Protein AF-A0A8H8TZ80-F1 (afdb_monomer_lite)

Radius of gyration: 26.74 Å; chains: 1; bounding box: 56×80×58 Å

Foldseek 3Di:
DDDDPDPDPPDPDPPPDPPPCPVPPPPCPPLVNVVVVVVVVVLVVQLVVLVPDPDPVVSVVSNVVVVVVCVVCVPPPPSPDPPPPPDDDPDDDDDDDDDDPDDPDPDD

pLDDT: mean 70.4, std 19.87, range [40.72, 97.31]

Organism: NCBI:txid1316788

Structure (mmCIF, N/CA/C/O backbone):
data_AF-A0A8H8TZ80-F1
#
_entry.id   AF-A0A8H8TZ80-F1
#
loop_
_atom_site.group_PDB
_atom_site.id
_atom_site.type_symbol
_atom_site.label_atom_id
_atom_site.label_alt_id
_atom_site.label_comp_id
_atom_site.label_asym_id
_atom_site.label_entity_id
_atom_site.label_seq_id
_atom_site.pdbx_PDB_ins_code
_atom_site.Cartn_x
_atom_site.Cartn_y
_atom_site.Cartn_z
_atom_site.occupancy
_atom_site.B_iso_or_equiv
_atom_site.auth_seq_id
_atom_site.auth_comp_id
_atom_site.auth_asym_id
_atom_site.auth_atom_id
_atom_site.pdbx_PDB_model_num
ATOM 1 N N . MET A 1 1 ? 10.204 -57.749 28.406 1.00 43.84 1 MET A N 1
ATOM 2 C CA . MET A 1 1 ? 10.637 -56.357 28.154 1.00 43.84 1 MET A CA 1
ATOM 3 C C . MET A 1 1 ? 11.228 -56.288 26.754 1.00 43.84 1 MET A C 1
ATOM 5 O O . MET A 1 1 ? 12.281 -56.868 26.533 1.00 43.84 1 MET A O 1
ATOM 9 N N . ARG A 1 2 ? 10.517 -55.706 25.780 1.00 48.12 2 ARG A N 1
ATOM 10 C CA . ARG A 1 2 ? 10.994 -55.588 24.393 1.00 48.12 2 ARG A CA 1
ATOM 11 C C . ARG A 1 2 ? 11.291 -54.121 24.103 1.00 48.12 2 ARG A C 1
ATOM 13 O O . ARG A 1 2 ? 10.396 -53.285 24.137 1.00 48.12 2 ARG A O 1
ATOM 20 N N . SER A 1 3 ? 12.580 -53.861 23.930 1.00 46.56 3 SER A N 1
ATOM 21 C CA . SER A 1 3 ? 13.192 -52.572 23.644 1.00 46.56 3 SER A CA 1
ATOM 22 C C . SER A 1 3 ? 12.781 -52.085 22.253 1.00 46.56 3 SER A C 1
ATOM 24 O O . SER A 1 3 ? 12.954 -52.799 21.268 1.00 46.56 3 SER A O 1
ATOM 26 N N . TRP A 1 4 ? 12.214 -50.880 22.195 1.00 54.16 4 TRP A N 1
ATOM 27 C CA . TRP A 1 4 ? 11.910 -50.151 20.967 1.00 54.16 4 TRP A CA 1
ATOM 28 C C . TRP A 1 4 ? 13.062 -49.190 20.686 1.00 54.16 4 TRP A C 1
ATOM 30 O O . TRP A 1 4 ? 12.985 -47.996 20.971 1.00 54.16 4 TRP A O 1
ATOM 40 N N . HIS A 1 5 ? 14.157 -49.708 20.146 1.00 62.38 5 HIS A N 1
ATOM 41 C CA . HIS A 1 5 ? 15.152 -48.865 19.498 1.00 62.38 5 HIS A CA 1
ATOM 42 C C . HIS A 1 5 ? 15.136 -49.141 18.002 1.00 62.38 5 HIS A C 1
ATOM 44 O O . HIS A 1 5 ? 14.904 -50.268 17.575 1.00 62.38 5 HIS A O 1
ATOM 50 N N . LEU A 1 6 ? 15.417 -48.075 17.249 1.00 58.31 6 LEU A N 1
ATOM 51 C CA . LEU A 1 6 ? 15.431 -47.945 15.789 1.00 58.31 6 LEU A CA 1
ATOM 52 C C . LEU A 1 6 ? 14.127 -47.426 15.164 1.00 58.31 6 LEU A C 1
ATOM 54 O O . LEU A 1 6 ? 13.594 -47.989 14.211 1.00 58.31 6 LEU A O 1
ATOM 58 N N . LEU A 1 7 ? 13.688 -46.245 15.614 1.00 60.28 7 LEU A N 1
ATOM 59 C CA . LEU A 1 7 ? 13.011 -45.316 14.709 1.00 60.28 7 LEU A CA 1
ATOM 60 C C . LEU A 1 7 ? 14.058 -44.822 13.696 1.00 60.28 7 LEU A C 1
ATOM 62 O O . LEU A 1 7 ? 14.781 -43.855 13.931 1.00 60.28 7 LEU A O 1
ATOM 66 N N . SER A 1 8 ? 14.188 -45.571 12.603 1.00 59.72 8 SER A N 1
ATOM 67 C CA . SER A 1 8 ? 14.943 -45.194 11.412 1.00 59.72 8 SER A CA 1
ATOM 68 C C . SER A 1 8 ? 14.531 -43.783 10.980 1.00 59.72 8 SER A C 1
ATOM 70 O O . SER A 1 8 ? 13.391 -43.555 10.568 1.00 59.72 8 SER A O 1
ATOM 72 N N . ARG A 1 9 ? 15.458 -42.823 11.085 1.00 58.44 9 ARG A N 1
ATOM 73 C CA . ARG A 1 9 ? 15.376 -41.551 10.360 1.00 58.44 9 ARG A CA 1
ATOM 74 C C . ARG A 1 9 ? 15.440 -41.883 8.873 1.00 58.44 9 ARG A C 1
ATOM 76 O O . ARG A 1 9 ? 16.521 -41.986 8.299 1.00 58.44 9 ARG A O 1
ATOM 83 N N . PHE A 1 10 ? 14.283 -42.025 8.243 1.00 55.12 10 PHE A N 1
ATOM 84 C CA . PHE A 1 10 ? 14.192 -41.910 6.798 1.00 55.12 10 PHE A CA 1
ATOM 85 C C . PHE A 1 10 ? 14.489 -40.453 6.442 1.00 55.12 10 PHE A C 1
ATOM 87 O O . PHE A 1 10 ? 13.641 -39.573 6.570 1.00 55.12 10 PHE A O 1
ATOM 94 N N . TYR A 1 11 ? 15.737 -40.188 6.058 1.00 56.62 11 TYR A N 1
ATOM 95 C CA . TYR A 1 11 ? 16.092 -38.976 5.338 1.00 56.62 11 TYR A CA 1
ATOM 96 C C . TYR A 1 11 ? 15.216 -38.931 4.091 1.00 56.62 11 TYR A C 1
ATOM 98 O O . TYR A 1 11 ? 15.229 -39.879 3.308 1.00 56.62 11 TYR A O 1
ATOM 106 N N . SER A 1 12 ? 14.438 -37.860 3.933 1.00 53.81 12 SER A N 1
ATOM 107 C CA . SER A 1 12 ? 13.694 -37.565 2.713 1.00 53.81 12 SER A CA 1
ATOM 108 C C . SER A 1 12 ? 14.652 -37.642 1.528 1.00 53.81 12 SER A C 1
ATOM 110 O O . SER A 1 12 ? 15.375 -36.688 1.242 1.00 53.81 12 SER A O 1
ATOM 112 N N . SER A 1 13 ? 14.698 -38.785 0.844 1.00 57.16 13 SER A N 1
ATOM 113 C CA . SER A 1 13 ? 15.334 -38.858 -0.456 1.00 57.16 13 SER A CA 1
ATOM 114 C C . SER A 1 13 ? 14.538 -37.911 -1.341 1.00 57.16 13 SER A C 1
ATOM 116 O O . SER A 1 13 ? 13.313 -38.003 -1.448 1.00 57.16 13 SER A O 1
ATOM 118 N N . GLN A 1 14 ? 15.227 -36.910 -1.887 1.00 60.69 14 GLN A N 1
ATOM 119 C CA . GLN A 1 14 ? 14.664 -36.001 -2.870 1.00 60.69 14 GLN A CA 1
ATOM 120 C C . GLN A 1 14 ? 14.197 -36.831 -4.067 1.00 60.69 14 GLN A C 1
ATOM 122 O O . GLN A 1 14 ? 14.943 -37.052 -5.020 1.00 60.69 14 GLN A O 1
ATOM 127 N N . ALA A 1 15 ? 12.947 -37.280 -4.048 1.00 58.69 15 ALA A N 1
ATOM 128 C CA . ALA A 1 15 ? 12.242 -37.554 -5.278 1.00 58.69 15 ALA A CA 1
ATOM 129 C C . ALA A 1 15 ? 12.164 -36.202 -5.993 1.00 58.69 15 ALA A C 1
ATOM 131 O O . ALA A 1 15 ? 11.379 -35.335 -5.599 1.00 58.69 15 ALA A O 1
ATOM 132 N N . LYS A 1 16 ? 13.040 -35.994 -6.985 1.00 59.25 16 LYS A N 1
ATOM 133 C CA . 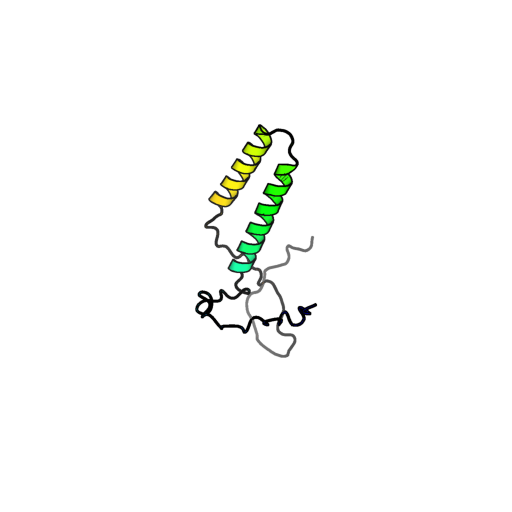LYS A 1 16 ? 13.029 -34.834 -7.881 1.00 59.25 16 LYS A CA 1
ATOM 134 C C . LYS A 1 16 ? 11.733 -34.878 -8.684 1.00 59.25 16 LYS A C 1
ATOM 136 O O . LYS A 1 16 ? 11.698 -35.327 -9.824 1.00 59.25 16 LYS A O 1
ATOM 141 N N . ARG A 1 17 ? 10.634 -34.467 -8.054 1.00 66.38 17 ARG A N 1
ATOM 142 C CA . ARG A 1 17 ? 9.392 -34.170 -8.753 1.00 66.38 17 ARG A CA 1
ATOM 143 C C . ARG A 1 17 ? 9.721 -33.028 -9.712 1.00 66.38 17 ARG A C 1
ATOM 145 O O . ARG A 1 17 ? 10.303 -32.045 -9.245 1.00 66.38 17 ARG A O 1
ATOM 152 N N . PRO A 1 18 ? 9.402 -33.138 -11.012 1.00 61.03 18 PRO A N 1
ATOM 153 C CA . PRO A 1 18 ? 9.586 -32.019 -11.919 1.00 61.03 18 PRO A CA 1
ATOM 154 C C . PRO A 1 18 ? 8.812 -30.831 -11.345 1.00 61.03 18 PRO A C 1
ATOM 156 O O . PRO A 1 18 ? 7.597 -30.880 -11.138 1.00 61.03 18 PRO A O 1
ATOM 159 N N . SER A 1 19 ? 9.561 -29.799 -10.969 1.00 66.19 19 SER A N 1
ATOM 160 C CA . SER A 1 19 ? 8.998 -28.547 -10.496 1.00 66.19 19 SER A CA 1
ATOM 161 C C . SER A 1 19 ? 8.209 -27.946 -11.652 1.00 66.19 19 SER A C 1
ATOM 163 O O . SER A 1 19 ? 8.763 -27.733 -12.726 1.00 66.19 19 SER A O 1
ATOM 165 N N . ARG A 1 20 ? 6.933 -27.612 -11.427 1.00 62.22 20 ARG A N 1
ATOM 166 C CA . ARG A 1 20 ? 6.126 -26.830 -12.383 1.00 62.22 20 ARG A CA 1
ATOM 167 C C . ARG A 1 20 ? 6.712 -25.435 -12.662 1.00 62.22 20 ARG A C 1
ATOM 169 O O . ARG A 1 20 ? 6.215 -24.733 -13.527 1.00 62.22 20 ARG A O 1
ATOM 176 N N . PHE A 1 21 ? 7.759 -25.046 -11.933 1.00 56.62 21 PHE A N 1
ATOM 177 C CA . PHE A 1 21 ? 8.504 -23.802 -12.102 1.00 56.62 21 PHE A CA 1
ATOM 178 C C . PHE A 1 21 ? 9.842 -23.989 -12.836 1.00 56.62 21 PHE A C 1
ATOM 180 O O . PHE A 1 21 ? 10.563 -23.015 -13.005 1.00 56.62 21 PHE A O 1
ATOM 187 N N . ALA A 1 22 ? 10.201 -25.211 -13.258 1.00 59.12 22 ALA A N 1
ATOM 188 C CA . ALA A 1 22 ? 11.473 -25.474 -13.940 1.00 59.12 22 ALA A CA 1
ATOM 189 C C . ALA A 1 22 ? 11.546 -24.869 -15.356 1.00 59.12 22 ALA A C 1
ATOM 191 O O . ALA A 1 22 ? 12.637 -24.627 -15.856 1.00 59.12 22 ALA A O 1
ATOM 192 N N . GLU A 1 23 ? 10.400 -24.610 -15.988 1.00 58.94 23 GLU A N 1
ATOM 193 C CA . GLU A 1 23 ? 10.312 -24.167 -17.388 1.00 58.94 23 GLU A CA 1
ATOM 194 C C . GLU A 1 23 ? 10.287 -22.636 -17.551 1.00 58.94 23 GLU A C 1
ATOM 196 O O . GLU A 1 23 ? 10.304 -22.112 -18.658 1.00 58.94 23 GLU A O 1
ATOM 201 N N . GLY A 1 24 ? 10.277 -21.888 -16.447 1.00 56.28 24 GLY A N 1
ATOM 202 C CA . GLY A 1 24 ? 10.104 -20.440 -16.490 1.00 56.28 24 GLY A CA 1
ATOM 203 C C . GLY A 1 24 ? 10.462 -19.790 -15.170 1.00 56.28 24 GLY A C 1
ATOM 204 O O . GLY A 1 24 ? 9.641 -19.076 -14.592 1.00 56.28 24 GLY A O 1
ATOM 205 N N . THR A 1 25 ? 11.665 -20.065 -14.664 1.00 54.44 25 THR A N 1
ATOM 206 C CA . THR A 1 25 ? 12.232 -19.299 -13.555 1.00 54.44 25 THR A CA 1
ATOM 207 C C . THR A 1 25 ? 12.326 -17.852 -14.022 1.00 54.44 25 THR A C 1
ATOM 209 O O . THR A 1 25 ? 13.265 -17.475 -14.718 1.00 54.44 25 THR A O 1
ATOM 212 N N . VAL A 1 26 ? 11.305 -17.052 -13.712 1.00 58.38 26 VAL A N 1
ATOM 213 C CA . VAL A 1 26 ? 11.341 -15.600 -13.872 1.00 58.38 26 VAL A CA 1
ATOM 214 C C . VAL A 1 26 ? 12.623 -15.133 -13.203 1.00 58.38 26 VAL A C 1
ATOM 216 O O . VAL A 1 26 ? 12.761 -15.271 -11.988 1.00 58.38 26 VAL A O 1
ATOM 219 N N . SER A 1 27 ? 13.586 -14.682 -14.012 1.00 60.25 27 SER A N 1
ATOM 220 C CA . SER A 1 27 ? 14.867 -14.207 -13.502 1.00 60.25 27 SER A CA 1
ATOM 221 C C . SER A 1 27 ? 14.582 -13.152 -12.438 1.00 60.25 27 SER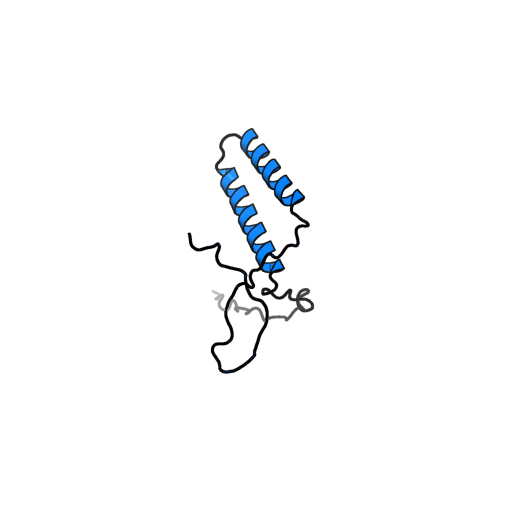 A C 1
ATOM 223 O O . SER A 1 27 ? 13.867 -12.179 -12.696 1.00 60.25 27 SER A O 1
ATOM 225 N N . LEU A 1 28 ? 15.084 -13.389 -11.224 1.00 62.03 28 LEU A N 1
ATOM 226 C CA . LEU A 1 28 ? 14.889 -12.499 -10.078 1.00 62.03 28 LEU A CA 1
ATOM 227 C C . LEU A 1 28 ? 15.499 -11.111 -10.342 1.00 62.03 28 LEU A C 1
ATOM 229 O O . LEU A 1 28 ? 15.075 -10.136 -9.722 1.00 62.03 28 LEU A O 1
ATOM 233 N N . ASP A 1 29 ? 16.419 -11.032 -11.310 1.00 60.38 29 ASP A N 1
ATOM 234 C CA . ASP A 1 29 ? 17.118 -9.821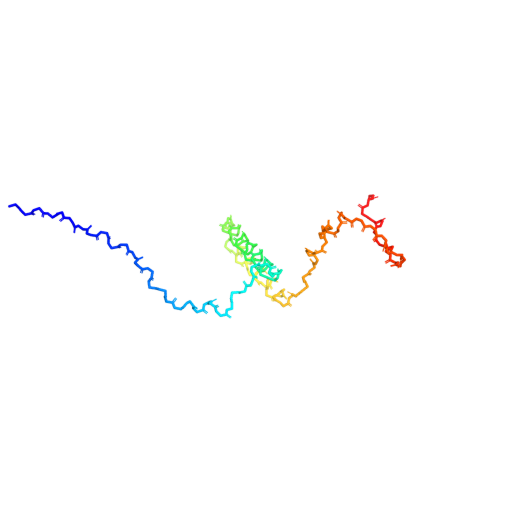 -11.741 1.00 60.38 29 ASP A CA 1
ATOM 235 C C . ASP A 1 29 ? 16.299 -8.968 -12.718 1.00 60.38 29 ASP A C 1
ATOM 237 O O . ASP A 1 29 ? 16.691 -7.851 -13.048 1.00 60.38 29 ASP A O 1
ATOM 241 N N . HIS A 1 30 ? 15.135 -9.443 -13.183 1.00 71.06 30 HIS A N 1
ATOM 242 C CA . HIS A 1 30 ? 14.270 -8.615 -14.017 1.00 71.06 30 HIS A CA 1
ATOM 243 C C . HIS A 1 30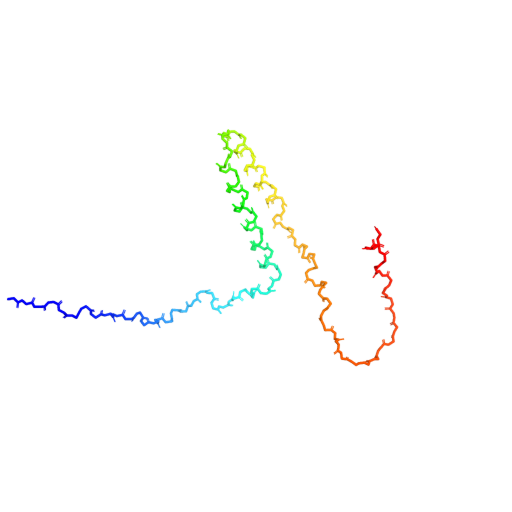 ? 13.704 -7.461 -13.163 1.00 71.06 30 HIS A C 1
ATOM 245 O O . HIS A 1 30 ? 13.002 -7.721 -12.179 1.00 71.06 30 HIS A O 1
ATOM 251 N N . PRO A 1 31 ? 13.885 -6.180 -13.547 1.00 75.81 31 PRO A N 1
ATOM 252 C CA . PRO A 1 31 ? 13.455 -5.034 -12.734 1.00 75.81 31 PRO A CA 1
ATOM 253 C C . PRO A 1 31 ? 11.972 -5.068 -12.336 1.00 75.81 31 PRO A C 1
ATOM 255 O O . PRO A 1 31 ? 11.589 -4.640 -11.250 1.00 75.81 31 PRO A O 1
ATOM 258 N N . GLN A 1 32 ? 11.120 -5.656 -13.179 1.00 79.56 32 GLN A N 1
ATOM 259 C CA . GLN A 1 32 ? 9.701 -5.845 -12.899 1.00 79.56 32 GLN A CA 1
ATOM 260 C C . GLN A 1 32 ? 9.438 -6.766 -11.693 1.00 79.56 32 GLN A C 1
ATOM 262 O O . GLN A 1 32 ? 8.487 -6.536 -10.942 1.00 79.56 32 GLN A O 1
ATOM 267 N N . PHE A 1 33 ? 10.258 -7.799 -11.486 1.00 81.31 33 PHE A N 1
ATOM 268 C CA . PHE A 1 33 ? 10.128 -8.708 -10.348 1.00 81.31 33 PHE A CA 1
ATOM 269 C C . PHE A 1 33 ? 10.437 -7.985 -9.030 1.00 81.31 33 PHE A C 1
ATOM 271 O O . PHE A 1 33 ? 9.636 -8.038 -8.091 1.00 81.31 33 PHE A O 1
ATOM 278 N N . LEU A 1 34 ? 11.535 -7.224 -8.995 1.00 83.94 34 LEU A N 1
ATOM 279 C CA . LEU A 1 34 ? 11.916 -6.416 -7.834 1.00 83.94 34 LEU A CA 1
ATOM 280 C C . LEU A 1 34 ? 10.855 -5.362 -7.496 1.00 83.94 34 LEU A C 1
ATOM 282 O O . LEU A 1 34 ? 10.491 -5.207 -6.327 1.00 83.94 34 LEU A O 1
ATOM 286 N N . GLN A 1 35 ? 10.2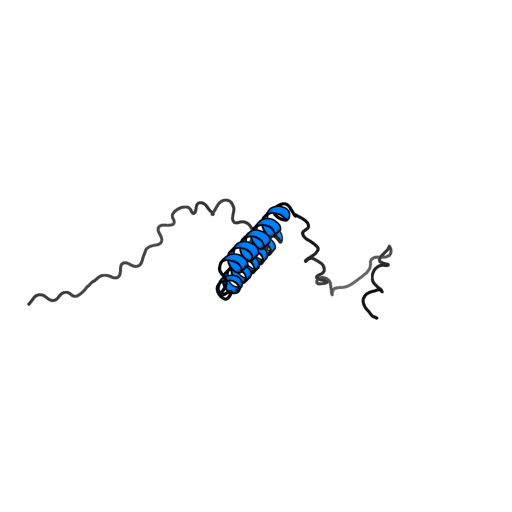95 -4.685 -8.503 1.00 83.81 35 GLN A N 1
ATOM 287 C CA . GLN A 1 35 ? 9.242 -3.688 -8.284 1.00 83.81 35 GLN A CA 1
ATOM 288 C C . GLN A 1 35 ? 7.956 -4.309 -7.720 1.00 83.81 35 GLN A C 1
ATOM 290 O O . GLN A 1 35 ? 7.386 -3.783 -6.761 1.00 83.81 35 GLN A O 1
ATOM 295 N N . ARG A 1 36 ? 7.535 -5.483 -8.217 1.00 87.00 36 ARG A N 1
ATOM 296 C CA . ARG A 1 36 ? 6.406 -6.230 -7.627 1.00 87.00 36 ARG A CA 1
ATOM 297 C C . ARG A 1 36 ? 6.683 -6.616 -6.171 1.00 87.00 36 ARG A C 1
ATOM 299 O O . ARG A 1 36 ? 5.795 -6.491 -5.327 1.00 87.00 36 ARG A O 1
ATOM 306 N N . GLY A 1 37 ? 7.911 -7.031 -5.859 1.00 89.56 37 GLY A N 1
ATOM 307 C CA . GLY A 1 37 ? 8.340 -7.317 -4.488 1.00 89.56 37 GLY A CA 1
ATOM 308 C C . GLY A 1 37 ? 8.214 -6.103 -3.560 1.00 89.56 37 GLY A C 1
ATOM 309 O O . GLY A 1 37 ? 7.652 -6.218 -2.465 1.00 89.56 37 GLY A O 1
ATOM 310 N N . ARG A 1 38 ? 8.663 -4.926 -4.014 1.00 89.44 38 ARG A N 1
ATOM 311 C CA . ARG A 1 38 ? 8.541 -3.653 -3.278 1.00 89.44 38 ARG A CA 1
ATOM 312 C C . ARG A 1 38 ? 7.081 -3.247 -3.069 1.00 89.44 38 ARG A C 1
ATOM 314 O O . ARG A 1 38 ? 6.705 -2.927 -1.942 1.00 89.44 38 ARG A O 1
ATOM 321 N N . ALA A 1 39 ? 6.241 -3.351 -4.099 1.00 92.12 39 ALA A N 1
ATOM 322 C CA . ALA A 1 39 ? 4.808 -3.068 -3.993 1.00 92.12 39 ALA A CA 1
ATOM 323 C C . ALA A 1 39 ? 4.118 -3.970 -2.950 1.00 92.12 39 ALA A C 1
ATOM 325 O O . ALA A 1 39 ? 3.355 -3.492 -2.108 1.00 92.12 39 ALA A O 1
ATOM 326 N N . LEU A 1 40 ? 4.437 -5.269 -2.934 1.00 93.44 40 LEU A N 1
ATOM 327 C CA . LEU A 1 40 ? 3.919 -6.205 -1.928 1.00 93.44 40 LEU A CA 1
ATOM 328 C C . LEU A 1 40 ? 4.450 -5.923 -0.517 1.00 93.44 40 LEU A C 1
ATOM 330 O O . LEU A 1 40 ? 3.748 -6.158 0.472 1.00 93.44 40 LEU A O 1
ATOM 334 N N . ALA A 1 41 ? 5.696 -5.465 -0.384 1.00 95.19 41 ALA A N 1
ATOM 335 C CA . ALA A 1 41 ? 6.233 -5.029 0.901 1.00 95.19 41 ALA A CA 1
ATOM 336 C C . ALA A 1 41 ? 5.470 -3.805 1.426 1.00 95.19 41 ALA A C 1
ATOM 338 O O . ALA A 1 41 ? 4.989 -3.847 2.559 1.00 95.19 41 ALA A O 1
ATOM 339 N N . LEU A 1 42 ? 5.268 -2.791 0.580 1.00 95.75 42 LEU A N 1
ATOM 340 C CA . LEU A 1 42 ? 4.499 -1.589 0.902 1.00 95.75 42 LEU A CA 1
ATOM 341 C C . LEU A 1 42 ? 3.063 -1.925 1.326 1.00 95.75 42 LEU A C 1
ATOM 343 O O . LEU A 1 42 ? 2.629 -1.498 2.394 1.00 95.75 42 LEU A O 1
ATOM 347 N N . TRP A 1 43 ? 2.356 -2.755 0.551 1.00 96.19 43 TRP A N 1
ATOM 348 C CA . TRP A 1 43 ? 1.000 -3.197 0.892 1.00 96.19 43 TRP A CA 1
ATOM 349 C C . TRP A 1 43 ? 0.933 -3.829 2.289 1.00 96.19 43 TRP A C 1
ATOM 351 O O . TRP A 1 43 ? 0.086 -3.472 3.108 1.00 96.19 43 TRP A O 1
ATOM 361 N N . ARG A 1 44 ? 1.861 -4.742 2.606 1.00 96.75 44 ARG A N 1
ATOM 362 C CA . ARG A 1 44 ? 1.908 -5.378 3.932 1.00 96.75 44 ARG A CA 1
ATOM 363 C C . ARG A 1 44 ? 2.212 -4.374 5.045 1.00 96.75 44 ARG A C 1
ATOM 365 O O . ARG A 1 44 ? 1.694 -4.542 6.148 1.00 96.75 44 ARG A O 1
ATOM 372 N N . THR A 1 45 ? 3.038 -3.362 4.788 1.00 96.81 45 THR A N 1
ATOM 373 C CA . THR A 1 45 ? 3.299 -2.275 5.744 1.00 96.81 45 THR A CA 1
ATOM 374 C C . THR A 1 45 ? 2.034 -1.467 6.015 1.00 96.81 45 THR A C 1
ATOM 376 O O . THR A 1 45 ? 1.687 -1.293 7.180 1.00 96.81 45 THR A O 1
ATOM 379 N N . ILE A 1 46 ? 1.293 -1.074 4.975 1.00 95.56 46 ILE A N 1
ATOM 380 C CA . ILE A 1 46 ? 0.019 -0.348 5.108 1.00 95.56 46 ILE A CA 1
ATOM 381 C C . ILE A 1 46 ? -0.982 -1.161 5.932 1.00 95.56 46 ILE A C 1
ATOM 383 O O . ILE A 1 46 ? -1.521 -0.656 6.913 1.00 95.56 46 ILE A O 1
ATOM 387 N N . VAL A 1 47 ? -1.187 -2.440 5.594 1.00 95.50 47 VAL A N 1
ATOM 388 C CA . VAL A 1 47 ? -2.135 -3.312 6.311 1.00 95.50 47 VAL A CA 1
ATOM 389 C C . VAL A 1 47 ? -1.771 -3.445 7.790 1.00 95.50 47 VAL A C 1
ATOM 391 O O . VAL A 1 47 ? -2.652 -3.404 8.648 1.00 95.50 47 VAL A O 1
ATOM 394 N N . ARG A 1 48 ? -0.481 -3.591 8.115 1.00 95.44 48 ARG A N 1
ATOM 395 C CA . ARG A 1 48 ? -0.033 -3.651 9.514 1.00 95.44 48 ARG A CA 1
ATOM 396 C C . ARG A 1 48 ? -0.164 -2.306 10.223 1.00 95.44 48 ARG A C 1
ATOM 398 O O . ARG A 1 48 ? -0.577 -2.304 11.373 1.00 95.44 48 ARG A O 1
ATOM 405 N N . GLY A 1 49 ? 0.125 -1.194 9.552 1.00 94.31 49 GLY A N 1
ATOM 406 C CA . GLY A 1 49 ? -0.087 0.147 10.100 1.00 94.31 49 GLY A CA 1
ATOM 407 C C . GLY A 1 49 ? -1.560 0.403 10.422 1.00 94.31 49 GLY A C 1
ATOM 408 O O . GLY A 1 49 ? -1.883 0.871 11.509 1.00 94.31 49 GLY A O 1
ATOM 409 N N . CYS A 1 50 ? -2.463 -0.022 9.535 1.00 94.12 50 CYS A N 1
ATOM 410 C CA . CYS A 1 50 ? -3.906 0.116 9.729 1.00 94.12 50 CYS A CA 1
ATOM 411 C C . CYS A 1 50 ? -4.441 -0.716 10.905 1.00 94.12 50 CYS A C 1
ATOM 413 O O . CYS A 1 50 ? -5.447 -0.345 11.498 1.00 94.12 50 CYS A O 1
ATOM 415 N N . ARG A 1 51 ? -3.778 -1.816 11.294 1.00 91.31 51 ARG A N 1
ATOM 416 C CA . ARG A 1 51 ? -4.167 -2.590 12.490 1.00 91.31 51 ARG A CA 1
ATOM 417 C C . ARG A 1 51 ? -4.022 -1.805 13.794 1.00 91.31 51 ARG A C 1
ATOM 419 O O . ARG A 1 51 ? -4.687 -2.158 14.759 1.00 91.31 51 ARG A O 1
ATOM 426 N N . ASN A 1 52 ? -3.184 -0.769 13.817 1.00 90.81 52 ASN A N 1
ATOM 427 C CA . ASN A 1 52 ? -3.010 0.086 14.990 1.00 90.81 52 ASN A CA 1
ATOM 428 C C . ASN A 1 52 ? -4.073 1.196 15.082 1.00 90.81 52 ASN A C 1
ATOM 430 O O . ASN A 1 52 ? -4.107 1.911 16.079 1.00 90.81 52 ASN A O 1
ATOM 434 N N . ILE A 1 53 ? -4.930 1.356 14.065 1.00 91.19 53 ILE A N 1
ATOM 435 C CA . ILE A 1 53 ? -6.040 2.313 14.089 1.00 91.19 53 ILE A CA 1
ATOM 436 C C . ILE A 1 53 ? -7.161 1.717 14.949 1.00 91.19 53 ILE A C 1
ATOM 438 O O . ILE A 1 53 ? -7.641 0.614 14.675 1.00 91.19 53 ILE A O 1
ATOM 442 N N . SER A 1 54 ? -7.549 2.441 16.000 1.00 90.44 54 SER A N 1
ATOM 443 C CA . SER A 1 54 ? -8.576 2.021 16.961 1.00 90.44 54 SER A CA 1
ATOM 444 C C . SER A 1 54 ? -9.996 2.133 16.409 1.00 90.44 54 SER A C 1
ATOM 446 O O . SER A 1 54 ? -10.821 1.270 16.692 1.00 90.44 54 SER A O 1
ATOM 448 N N . ASP A 1 55 ? -10.277 3.176 15.628 1.00 94.69 55 ASP A N 1
ATOM 449 C CA . ASP A 1 55 ? -11.573 3.368 14.983 1.00 94.69 55 ASP A CA 1
ATOM 450 C C . ASP A 1 55 ? -11.729 2.463 13.752 1.00 94.69 55 ASP A C 1
ATOM 452 O O . ASP A 1 55 ? -10.931 2.510 12.812 1.00 94.69 55 ASP A O 1
ATOM 456 N N . GLU A 1 56 ? -12.781 1.644 13.751 1.00 92.69 56 GLU A N 1
ATOM 457 C CA . GLU A 1 56 ? -13.046 0.680 12.681 1.00 92.69 56 GLU A CA 1
ATOM 458 C C . GLU A 1 56 ? -13.379 1.371 11.357 1.00 92.69 56 GLU A C 1
ATOM 460 O O . GLU A 1 56 ? -12.878 0.957 10.312 1.00 92.69 56 GLU A O 1
ATOM 465 N N . GLY A 1 57 ? -14.184 2.438 11.399 1.00 94.31 57 GLY A N 1
ATOM 466 C CA . GLY A 1 57 ? -14.624 3.144 10.195 1.00 94.31 57 GLY A CA 1
ATOM 467 C C . GLY A 1 57 ? -13.446 3.774 9.461 1.00 94.31 57 GLY A C 1
ATOM 468 O O . GLY A 1 57 ? -13.240 3.531 8.270 1.00 94.31 57 GLY A O 1
ATOM 469 N N . THR A 1 58 ? -12.599 4.489 10.199 1.00 93.50 58 THR A N 1
ATOM 470 C CA . THR A 1 58 ? -11.364 5.082 9.674 1.00 93.50 58 THR A CA 1
ATOM 471 C C . THR A 1 58 ? -10.420 4.010 9.135 1.00 93.50 58 THR A C 1
ATOM 473 O O . THR A 1 58 ? -9.794 4.192 8.085 1.00 93.50 58 THR A O 1
ATOM 476 N N . ARG A 1 59 ? -10.314 2.862 9.816 1.00 95.19 59 ARG A N 1
ATOM 477 C CA . ARG A 1 59 ? -9.480 1.745 9.360 1.00 95.19 59 ARG A CA 1
ATOM 478 C C . ARG A 1 59 ? -9.969 1.170 8.033 1.00 95.19 59 ARG A C 1
ATOM 480 O O . ARG A 1 59 ? -9.157 0.968 7.126 1.00 95.19 59 ARG A O 1
ATOM 487 N N . GLU A 1 60 ? -11.264 0.899 7.918 1.00 95.25 60 GLU A N 1
ATOM 488 C CA . GLU A 1 60 ? -11.865 0.375 6.691 1.00 95.25 60 GLU A CA 1
ATOM 489 C C . GLU A 1 60 ? -11.712 1.372 5.540 1.00 95.25 60 GLU A C 1
ATOM 491 O O . GLU A 1 60 ? -11.277 0.992 4.449 1.00 95.25 60 GLU A O 1
ATOM 496 N N . GLU A 1 61 ? -11.985 2.652 5.792 1.00 95.88 61 GLU A N 1
ATOM 497 C CA . GLU A 1 61 ? -11.840 3.711 4.799 1.00 95.88 61 GLU A CA 1
ATOM 498 C C . GLU A 1 61 ? -10.397 3.833 4.301 1.00 95.88 61 GLU A C 1
ATOM 500 O O . GLU A 1 61 ? -10.163 3.852 3.089 1.00 95.88 61 GLU A O 1
ATOM 505 N N . THR A 1 62 ? -9.424 3.816 5.214 1.00 95.56 62 THR A N 1
ATOM 506 C CA . THR A 1 62 ? -7.996 3.891 4.875 1.00 95.56 62 THR A CA 1
ATOM 507 C C . THR A 1 62 ? -7.562 2.692 4.028 1.00 95.56 62 THR A C 1
ATOM 509 O O . THR A 1 62 ? -6.870 2.846 3.018 1.00 95.56 62 THR A O 1
ATOM 512 N N . LEU A 1 63 ? -7.999 1.481 4.394 1.00 96.00 63 LEU A N 1
ATOM 513 C CA . LEU A 1 63 ? -7.696 0.263 3.636 1.00 96.00 63 LEU A CA 1
ATOM 514 C C . LEU A 1 63 ? -8.368 0.253 2.263 1.00 96.00 63 LEU A C 1
ATOM 516 O O . LEU A 1 63 ? -7.762 -0.211 1.291 1.00 96.00 63 LEU A O 1
ATOM 520 N N . ARG A 1 64 ? -9.607 0.742 2.172 1.00 96.50 64 ARG A N 1
ATOM 521 C CA . ARG A 1 64 ? -10.339 0.882 0.911 1.00 96.50 64 ARG A CA 1
ATOM 522 C C . ARG A 1 64 ? -9.628 1.864 -0.010 1.00 96.50 64 ARG A C 1
ATOM 524 O O . ARG A 1 64 ? -9.380 1.522 -1.163 1.00 96.50 64 ARG A O 1
ATOM 531 N N . PHE A 1 65 ? -9.256 3.030 0.512 1.00 96.19 65 PHE A N 1
ATOM 532 C CA . PHE A 1 65 ? -8.510 4.043 -0.226 1.00 96.19 65 PHE A CA 1
ATOM 533 C C . PHE A 1 65 ? -7.183 3.483 -0.749 1.00 96.19 65 PHE A C 1
ATOM 535 O O . PHE A 1 65 ? -6.947 3.485 -1.955 1.00 96.19 65 PHE A O 1
ATOM 542 N N . ALA A 1 66 ? -6.364 2.892 0.126 1.00 95.88 66 ALA A N 1
ATOM 543 C CA . ALA A 1 66 ? -5.090 2.303 -0.277 1.00 95.88 66 ALA A CA 1
ATOM 544 C C . ALA A 1 66 ? -5.272 1.211 -1.342 1.00 95.88 66 ALA A C 1
ATOM 546 O O . ALA A 1 66 ? -4.531 1.157 -2.319 1.00 95.88 66 ALA A O 1
ATOM 547 N N . ARG A 1 67 ? -6.276 0.341 -1.195 1.00 95.88 67 ARG A N 1
ATOM 548 C CA . ARG A 1 67 ? -6.562 -0.705 -2.185 1.00 95.88 67 ARG A CA 1
ATOM 549 C C . ARG A 1 67 ? -6.910 -0.122 -3.552 1.00 95.88 67 ARG A C 1
ATOM 551 O O . ARG A 1 67 ? -6.471 -0.667 -4.564 1.00 95.88 67 ARG A O 1
ATOM 558 N N . GLU A 1 68 ? -7.690 0.951 -3.577 1.00 97.31 68 GLU A N 1
ATOM 559 C CA . GLU A 1 68 ? -8.085 1.612 -4.816 1.00 97.31 68 GLU A CA 1
ATOM 560 C C . GLU A 1 68 ? -6.888 2.275 -5.506 1.00 97.31 68 GLU A C 1
ATOM 562 O O . GLU A 1 68 ? -6.715 2.113 -6.712 1.00 97.31 68 GLU A O 1
ATOM 567 N N . GLU A 1 69 ? -5.981 2.893 -4.750 1.00 95.25 69 GLU A N 1
ATOM 568 C CA . GLU A 1 69 ? -4.738 3.451 -5.299 1.00 95.25 69 GLU A CA 1
ATOM 569 C C . GLU A 1 69 ? -3.842 2.381 -5.940 1.00 95.25 69 GLU A C 1
ATOM 571 O O . GLU A 1 69 ? -3.334 2.564 -7.049 1.00 95.25 69 GLU A O 1
ATOM 576 N N . PHE A 1 70 ? -3.701 1.210 -5.312 1.00 94.44 70 PHE A N 1
ATOM 577 C CA . PHE A 1 70 ? -2.986 0.085 -5.929 1.00 94.44 70 PHE A CA 1
ATOM 578 C C . PHE A 1 70 ? -3.700 -0.440 -7.183 1.00 94.44 70 PHE A C 1
ATOM 580 O O . PHE A 1 70 ? -3.045 -0.884 -8.127 1.00 94.44 70 PHE A O 1
ATOM 587 N N . ARG A 1 71 ? -5.038 -0.390 -7.217 1.00 93.94 71 ARG A N 1
ATOM 588 C CA . ARG A 1 71 ? -5.833 -0.815 -8.377 1.00 93.94 71 ARG A CA 1
ATOM 589 C C . ARG A 1 71 ? -5.662 0.141 -9.557 1.00 93.94 71 ARG A C 1
ATOM 591 O O . ARG A 1 71 ? -5.490 -0.334 -10.678 1.00 93.94 71 ARG A O 1
ATOM 598 N N . ARG A 1 72 ? -5.657 1.452 -9.301 1.00 93.38 72 ARG A N 1
ATOM 599 C CA . ARG A 1 72 ? -5.403 2.508 -10.298 1.00 93.38 72 ARG A CA 1
ATOM 600 C C . ARG A 1 72 ? -4.019 2.371 -10.929 1.00 93.38 72 ARG A C 1
ATOM 602 O O . ARG A 1 72 ? -3.885 2.499 -12.139 1.00 93.38 72 ARG A O 1
ATOM 609 N N . ASN A 1 73 ? -3.014 2.022 -10.127 1.00 89.38 73 ASN A N 1
ATOM 610 C CA . ASN A 1 73 ? -1.620 1.927 -10.568 1.00 89.38 73 ASN A CA 1
ATOM 611 C C . ASN A 1 73 ? -1.188 0.517 -11.025 1.00 89.38 73 ASN A C 1
ATOM 613 O O . ASN A 1 73 ? -0.005 0.278 -11.260 1.00 89.38 73 ASN A O 1
ATOM 617 N N . LYS A 1 74 ? -2.119 -0.437 -11.172 1.00 87.31 74 LYS A N 1
ATOM 618 C CA . LYS A 1 74 ? -1.790 -1.843 -11.488 1.00 87.31 74 LYS A CA 1
ATOM 619 C C . LYS A 1 74 ? -1.117 -2.034 -12.855 1.00 87.31 74 LYS A C 1
ATOM 621 O O . LYS A 1 74 ? -0.379 -3.000 -13.039 1.00 87.31 74 LYS A O 1
ATOM 626 N N . ASP A 1 75 ? -1.413 -1.147 -13.806 1.00 86.19 75 ASP A N 1
ATOM 627 C CA . ASP A 1 75 ? -0.952 -1.237 -15.195 1.00 86.19 75 ASP A CA 1
ATOM 628 C C . ASP A 1 75 ? 0.268 -0.344 -15.470 1.00 86.19 75 ASP A C 1
ATOM 630 O O . ASP A 1 75 ? 0.746 -0.306 -16.603 1.00 86.19 75 ASP A O 1
ATOM 634 N N . VAL A 1 76 ? 0.794 0.345 -14.449 1.00 83.06 76 VAL A N 1
ATOM 635 C CA . VAL A 1 76 ? 1.995 1.176 -14.576 1.00 83.06 76 VAL A CA 1
ATOM 636 C C . VAL A 1 76 ? 3.193 0.268 -14.854 1.00 83.06 76 VAL A C 1
ATOM 638 O O . VAL A 1 76 ? 3.528 -0.621 -14.066 1.00 83.06 76 VAL A O 1
ATOM 641 N N . ARG A 1 77 ? 3.820 0.471 -16.016 1.00 75.31 77 ARG A N 1
ATOM 642 C CA . ARG A 1 77 ? 4.968 -0.314 -16.503 1.00 75.31 77 ARG A CA 1
ATOM 643 C C . ARG A 1 77 ? 6.243 0.509 -16.625 1.00 75.31 77 ARG A C 1
ATOM 645 O O . ARG A 1 77 ? 7.250 -0.038 -17.066 1.00 75.31 77 ARG A O 1
ATOM 652 N N . ASP A 1 78 ? 6.207 1.772 -16.212 1.00 70.62 78 ASP A N 1
ATOM 653 C CA . ASP A 1 78 ? 7.360 2.660 -16.250 1.00 70.62 78 ASP A CA 1
ATOM 654 C C . ASP A 1 78 ? 8.380 2.192 -15.214 1.00 70.62 78 ASP A C 1
ATOM 656 O O . ASP A 1 78 ? 8.343 2.525 -14.028 1.00 70.62 78 ASP A O 1
ATOM 660 N N . LEU A 1 79 ? 9.292 1.344 -15.679 1.00 66.50 79 LEU A N 1
ATOM 661 C CA . LEU A 1 79 ? 10.502 0.975 -14.971 1.00 66.50 79 LEU A CA 1
ATOM 662 C C . LEU A 1 79 ? 11.434 2.182 -15.063 1.00 66.50 79 LEU A C 1
ATOM 664 O O . LEU A 1 79 ? 12.367 2.181 -15.861 1.00 66.50 79 LEU A O 1
ATOM 668 N N . VAL A 1 80 ? 11.147 3.245 -14.307 1.00 62.22 80 VAL A N 1
ATOM 669 C CA . VAL A 1 80 ? 12.045 4.399 -14.233 1.00 62.22 80 VAL A CA 1
ATOM 670 C C . VAL A 1 80 ? 13.372 3.920 -13.645 1.00 62.22 80 VAL A C 1
ATOM 672 O O . VAL A 1 80 ? 13.505 3.682 -12.447 1.00 62.22 80 VAL A O 1
ATOM 675 N N . CYS A 1 81 ? 14.303 3.697 -14.568 1.00 47.53 81 CYS A N 1
ATOM 676 C CA . CYS A 1 81 ? 15.744 3.849 -14.472 1.00 47.53 81 CYS A CA 1
ATOM 677 C C . CYS A 1 81 ? 16.383 3.443 -13.132 1.00 47.53 81 CYS A C 1
ATOM 679 O O . CYS A 1 81 ? 16.980 4.261 -12.443 1.00 47.53 81 CYS A O 1
ATOM 681 N N . LEU A 1 82 ? 16.347 2.148 -12.801 1.00 46.38 82 LEU A N 1
ATOM 682 C CA . LEU A 1 82 ? 17.373 1.545 -11.932 1.00 46.38 82 LEU A CA 1
ATOM 683 C C . LEU A 1 82 ? 18.659 1.202 -12.717 1.00 46.38 82 LEU A C 1
ATOM 685 O O . LEU A 1 82 ? 19.457 0.402 -12.257 1.00 46.38 82 LEU A O 1
ATOM 689 N N . TYR A 1 83 ? 18.845 1.804 -13.897 1.00 49.22 83 TYR A N 1
ATOM 690 C CA . TYR A 1 83 ? 20.074 1.766 -14.694 1.00 49.22 83 TYR A CA 1
ATOM 691 C C . TYR A 1 83 ? 20.642 3.180 -14.880 1.00 49.22 83 TYR A C 1
ATOM 693 O O . TYR A 1 83 ? 21.099 3.548 -15.955 1.00 49.22 83 TYR A O 1
ATOM 701 N N . ALA A 1 84 ? 20.601 3.986 -13.822 1.00 50.12 84 ALA A N 1
ATOM 702 C CA . ALA A 1 84 ? 21.607 5.021 -13.616 1.00 50.12 84 ALA A CA 1
ATOM 703 C C . ALA A 1 84 ? 22.637 4.490 -12.606 1.00 50.12 84 ALA A C 1
ATOM 705 O O . ALA A 1 84 ? 22.934 5.145 -11.614 1.00 50.12 84 ALA A O 1
ATOM 706 N N . ASP A 1 85 ? 23.118 3.265 -12.826 1.00 48.69 85 ASP A N 1
ATOM 707 C CA . ASP A 1 85 ? 24.359 2.799 -12.216 1.00 48.69 85 ASP A CA 1
ATOM 708 C C . ASP A 1 85 ? 25.484 3.173 -13.191 1.00 48.69 85 ASP A C 1
ATOM 710 O O . ASP A 1 85 ? 25.563 2.585 -14.272 1.00 48.69 85 ASP A O 1
ATOM 714 N N . PRO A 1 86 ? 26.344 4.156 -12.871 1.00 53.06 86 PRO A N 1
ATOM 715 C CA . PRO A 1 86 ? 27.585 4.367 -13.595 1.00 53.06 86 PRO A CA 1
ATOM 716 C C . PRO A 1 86 ? 28.581 3.315 -13.109 1.00 53.06 86 PRO A C 1
ATOM 718 O O . PRO A 1 86 ? 29.435 3.592 -12.269 1.00 53.06 86 PRO A O 1
ATOM 721 N N . VAL A 1 87 ? 28.446 2.080 -13.580 1.00 65.25 87 VAL A N 1
ATOM 722 C CA . VAL A 1 87 ? 29.494 1.077 -13.389 1.00 65.25 87 VAL A CA 1
ATOM 723 C C . VAL A 1 87 ? 29.732 0.371 -14.716 1.00 65.25 87 VAL A C 1
ATOM 725 O O . VAL A 1 87 ? 28.798 -0.199 -15.276 1.00 65.25 87 VAL A O 1
ATOM 728 N N . LEU A 1 88 ? 31.013 0.406 -15.120 1.00 47.66 88 LEU A N 1
ATOM 729 C CA . LEU A 1 88 ? 31.686 -0.032 -16.359 1.00 47.66 88 LEU A CA 1
ATOM 730 C C . LEU A 1 88 ? 31.831 1.118 -17.389 1.00 47.66 88 LEU A C 1
ATOM 732 O O . LEU A 1 88 ? 30.832 1.623 -17.882 1.00 47.66 88 LEU A O 1
ATOM 736 N N . ASP A 1 89 ? 33.012 1.671 -17.698 1.00 40.72 89 ASP A N 1
ATOM 737 C CA . ASP A 1 89 ? 34.368 1.103 -17.680 1.00 40.72 89 ASP A CA 1
ATOM 738 C C . ASP A 1 89 ? 35.421 2.088 -17.133 1.00 40.72 89 ASP A C 1
ATOM 740 O O . ASP A 1 89 ? 35.618 3.186 -17.653 1.00 40.72 89 ASP A O 1
ATOM 744 N N . ILE A 1 90 ? 36.141 1.667 -16.086 1.00 50.16 90 ILE A N 1
ATOM 745 C CA . ILE A 1 90 ? 37.497 2.155 -15.806 1.00 50.16 90 ILE A CA 1
ATOM 746 C C . ILE A 1 90 ? 38.414 1.217 -16.582 1.00 50.16 90 ILE A C 1
ATOM 748 O O . ILE A 1 90 ? 38.982 0.326 -15.978 1.00 50.16 90 ILE A O 1
ATOM 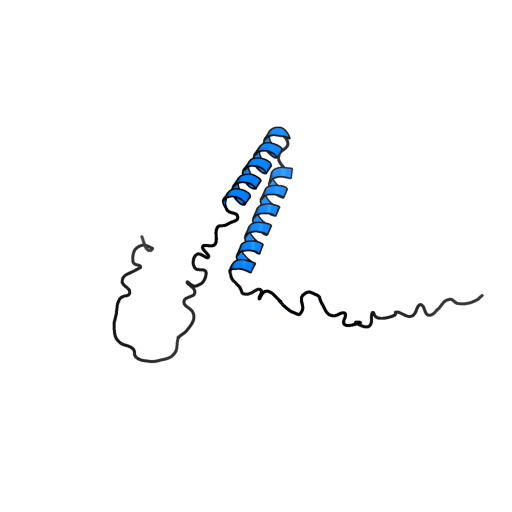752 N N . ASP A 1 91 ? 38.486 1.367 -17.901 1.00 42.19 91 ASP A N 1
ATOM 753 C CA . ASP A 1 91 ? 39.556 0.815 -18.733 1.00 42.19 91 ASP A CA 1
ATOM 754 C C . ASP A 1 91 ? 39.601 1.613 -20.050 1.00 42.19 91 ASP A C 1
ATOM 756 O O . ASP A 1 91 ? 38.679 1.561 -20.849 1.00 42.19 91 ASP A O 1
ATOM 760 N N . GLY A 1 92 ? 40.666 2.406 -20.199 1.00 50.34 92 GLY A N 1
ATOM 761 C CA . GLY A 1 92 ? 41.326 2.828 -21.444 1.00 50.34 92 GLY A CA 1
ATOM 762 C C . GLY A 1 92 ? 40.538 3.194 -22.717 1.00 50.34 92 GLY A C 1
ATOM 763 O O . GLY A 1 92 ? 39.936 2.348 -23.359 1.00 50.34 92 GLY A O 1
ATOM 764 N N . GLU A 1 93 ? 40.812 4.423 -23.175 1.00 50.09 93 GLU A N 1
ATOM 765 C CA . GLU A 1 93 ? 40.996 4.834 -24.583 1.00 50.09 93 GLU A CA 1
ATOM 766 C C . GLU A 1 93 ? 39.764 5.073 -25.492 1.00 50.09 93 GLU A C 1
ATOM 768 O O . GLU A 1 93 ? 39.035 4.182 -25.911 1.00 50.09 93 GLU A O 1
ATOM 773 N N . ASP A 1 94 ? 39.658 6.349 -25.884 1.00 48.66 94 ASP A N 1
ATOM 774 C CA . ASP A 1 94 ? 39.344 6.846 -27.227 1.00 48.66 94 ASP A CA 1
ATOM 775 C C . ASP A 1 94 ? 37.984 6.518 -27.872 1.00 48.66 94 ASP A C 1
ATOM 777 O O . ASP A 1 94 ? 37.852 5.604 -28.681 1.00 48.66 94 ASP A O 1
ATOM 781 N N . ALA A 1 95 ? 37.009 7.424 -27.705 1.00 42.72 95 ALA A N 1
ATOM 782 C CA . ALA A 1 95 ? 36.053 7.724 -28.775 1.00 42.72 95 ALA A CA 1
ATOM 783 C C . ALA A 1 95 ? 35.488 9.150 -28.679 1.00 42.72 95 ALA A C 1
ATOM 785 O O . ALA A 1 95 ? 34.992 9.615 -27.656 1.00 42.72 95 ALA A O 1
ATOM 786 N N . VAL A 1 96 ? 35.590 9.842 -29.806 1.00 48.62 96 VAL A N 1
ATOM 787 C CA . VAL A 1 96 ? 35.308 11.254 -30.039 1.00 48.62 96 VAL A CA 1
ATOM 788 C C . VAL A 1 96 ? 33.809 11.500 -30.230 1.00 48.62 96 VAL A C 1
ATOM 790 O O . VAL A 1 96 ? 33.201 10.918 -31.120 1.00 48.62 96 VAL A O 1
ATOM 793 N N . GLY A 1 97 ? 33.274 12.474 -29.487 1.00 43.25 97 GLY A N 1
ATOM 794 C CA . GLY A 1 97 ? 32.233 13.395 -29.956 1.00 43.25 97 GLY A CA 1
ATOM 795 C C . GLY A 1 97 ? 30.768 12.967 -29.812 1.00 43.25 97 GLY A C 1
ATOM 796 O O . GLY A 1 97 ? 30.318 12.004 -30.418 1.00 43.25 97 GLY A O 1
ATOM 797 N N . GLY A 1 98 ? 29.987 13.817 -29.136 1.00 44.31 98 GLY A N 1
ATOM 798 C CA . GLY A 1 98 ? 28.564 13.985 -29.440 1.00 44.31 98 GLY A CA 1
ATOM 799 C C . GLY A 1 98 ? 27.609 13.873 -28.254 1.00 44.31 98 GLY A C 1
ATOM 800 O O . GLY A 1 98 ? 27.153 12.789 -27.927 1.00 44.31 98 GLY A O 1
ATOM 801 N N . HIS A 1 99 ? 27.219 15.038 -27.729 1.00 44.00 99 HIS A N 1
ATOM 802 C CA . HIS A 1 99 ? 25.967 15.312 -27.006 1.00 44.00 99 HIS A CA 1
ATOM 803 C C . HIS A 1 99 ? 25.728 14.597 -25.665 1.00 44.00 99 HIS A C 1
ATOM 805 O O . HIS A 1 99 ? 25.033 13.592 -25.578 1.00 44.00 99 HIS A O 1
ATOM 811 N N . GLY A 1 100 ? 26.190 15.238 -24.588 1.00 42.66 100 GLY A N 1
ATOM 812 C CA . GLY A 1 100 ? 25.844 14.899 -23.206 1.00 42.66 100 GLY A CA 1
ATOM 813 C C . GLY A 1 100 ? 25.656 16.136 -22.324 1.00 42.66 100 GLY A C 1
ATOM 814 O O . GLY A 1 100 ? 26.147 16.163 -21.204 1.00 42.66 100 GLY A O 1
ATOM 815 N N . GLU A 1 101 ? 24.986 17.183 -22.821 1.00 47.69 101 GLU A N 1
ATOM 816 C CA . GLU A 1 101 ? 24.559 18.318 -21.984 1.00 47.69 101 GLU A CA 1
ATOM 817 C C . GLU A 1 101 ? 23.225 18.026 -21.292 1.00 47.69 101 GLU A C 1
ATOM 819 O O . GLU A 1 101 ? 22.185 18.594 -21.601 1.00 47.69 101 GLU A O 1
ATOM 824 N N . VAL A 1 102 ? 23.258 17.115 -20.334 1.00 54.75 102 VAL A N 1
ATOM 825 C CA . VAL A 1 102 ? 22.330 17.053 -19.200 1.00 54.75 102 VAL A CA 1
ATOM 826 C C . VAL A 1 102 ? 23.204 16.348 -18.165 1.00 54.75 102 VAL A C 1
ATOM 828 O O . VAL A 1 102 ? 23.680 15.262 -18.452 1.00 54.75 102 VAL A O 1
ATOM 831 N N . TYR A 1 103 ? 23.713 16.966 -17.103 1.00 54.59 103 TYR A N 1
ATOM 832 C CA . TYR A 1 103 ? 23.002 17.292 -15.875 1.00 54.59 103 TYR A CA 1
ATOM 833 C C . TYR A 1 103 ? 23.846 18.294 -15.057 1.00 54.59 103 TYR A C 1
ATOM 835 O O . TYR A 1 103 ? 24.786 17.907 -14.374 1.00 54.59 103 TYR A O 1
ATOM 843 N N . TYR A 1 104 ? 23.476 19.576 -15.082 1.00 49.59 104 TYR A N 1
ATOM 844 C CA . TYR A 1 104 ? 23.973 20.615 -14.159 1.00 49.59 104 TYR A CA 1
ATOM 845 C C . TYR A 1 104 ? 22.819 21.249 -13.361 1.00 49.59 104 TYR A C 1
ATOM 847 O O . TYR A 1 104 ? 22.816 22.444 -13.095 1.00 49.59 104 TYR A O 1
ATOM 855 N N . TRP A 1 105 ? 21.799 20.466 -12.993 1.00 50.09 105 TRP A N 1
ATOM 856 C CA . TRP A 1 105 ? 20.686 20.966 -12.169 1.00 50.09 105 TRP A CA 1
ATOM 857 C C . TRP A 1 105 ? 20.588 20.325 -10.776 1.00 50.09 105 TRP A C 1
ATOM 859 O O . TRP A 1 105 ? 19.757 20.751 -9.986 1.00 50.09 105 TRP A O 1
ATOM 869 N N . ALA A 1 106 ? 21.440 19.350 -10.434 1.00 47.78 106 ALA A N 1
ATOM 870 C CA . ALA A 1 106 ? 21.370 18.636 -9.150 1.00 47.78 106 ALA A CA 1
ATOM 871 C C . ALA A 1 106 ? 22.416 19.080 -8.101 1.00 47.78 106 ALA A C 1
ATOM 873 O O . ALA A 1 106 ? 22.619 18.384 -7.109 1.00 47.78 106 ALA A O 1
ATOM 874 N N . LEU A 1 107 ? 23.078 20.224 -8.302 1.00 47.53 107 LEU A N 1
ATOM 875 C CA . LEU A 1 107 ? 23.977 20.835 -7.315 1.00 47.53 107 LEU A CA 1
ATOM 876 C C . LEU A 1 107 ? 23.711 22.344 -7.204 1.00 47.53 107 LEU A C 1
ATOM 878 O O . LEU A 1 107 ? 24.517 23.153 -7.659 1.00 47.53 107 LEU A O 1
ATOM 882 N N . ASN A 1 108 ? 22.564 22.706 -6.622 1.00 41.44 108 ASN A N 1
ATOM 883 C CA . ASN A 1 108 ? 22.404 23.910 -5.796 1.00 41.44 108 ASN A CA 1
ATOM 884 C C . ASN A 1 108 ? 21.177 23.764 -4.887 1.00 41.44 108 ASN A C 1
ATOM 886 O O . ASN A 1 108 ? 20.092 23.467 -5.436 1.00 41.44 108 ASN A O 1
#

Sequence (108 aa):
MRSWHLLSRFYSSQAKRPSRFAEGTVSLDHPQFLQRGRALALWRTIVRGCRNISDEGTREETLRFAREEFRRNKDVRDLVCLYADPVLDIDGEDAVGGHGEVYYWALN

Secondary structure (DSSP, 8-state):
-------------------TTTT----TTSHHHHHHHHHHHHHHHHHHHHTT---HHHHHHHHHHHHHHHHHTTT------S-----S--S-------------SS--

InterPro domains:
  IPR008011 Complex 1 LYR protein domain [PF05347] (38-79)